Protein AF-A0A212CL68-F1 (afdb_monomer)

Structure (mmCIF, N/CA/C/O backbone):
data_AF-A0A212CL68-F1
#
_entry.id   AF-A0A212CL68-F1
#
loop_
_atom_site.group_PDB
_atom_site.id
_atom_site.type_symbol
_atom_site.label_atom_id
_atom_site.label_alt_id
_atom_site.label_comp_id
_atom_site.label_asym_id
_atom_site.label_entity_id
_atom_site.label_seq_id
_atom_site.pdbx_PDB_ins_code
_atom_site.Cartn_x
_atom_site.Cartn_y
_atom_site.Cartn_z
_atom_site.occupancy
_atom_site.B_iso_or_equiv
_atom_site.auth_seq_id
_atom_site.auth_comp_id
_atom_site.auth_asym_id
_atom_site.auth_atom_id
_atom_site.pdbx_PDB_model_num
ATOM 1 N N . ILE A 1 1 ? 16.546 8.070 -31.893 1.00 52.62 1 ILE A N 1
ATOM 2 C CA . ILE A 1 1 ? 16.148 6.643 -31.765 1.00 52.62 1 ILE A CA 1
ATOM 3 C C . ILE A 1 1 ? 16.870 5.959 -30.580 1.00 52.62 1 ILE A C 1
ATOM 5 O O . ILE A 1 1 ? 16.454 4.893 -30.165 1.00 52.62 1 ILE A O 1
ATOM 9 N N . GLU A 1 2 ? 17.863 6.592 -29.934 1.00 57.84 2 GLU A N 1
ATOM 10 C CA . GLU A 1 2 ? 18.644 5.977 -28.834 1.00 57.84 2 GLU A CA 1
ATOM 11 C C . GLU A 1 2 ? 18.047 6.069 -27.409 1.00 57.84 2 GLU A C 1
ATOM 13 O O . GLU A 1 2 ? 18.579 5.432 -26.507 1.00 57.84 2 GLU A O 1
ATOM 18 N N . GLN A 1 3 ? 16.963 6.821 -27.167 1.00 61.50 3 GLN A N 1
ATOM 19 C CA . GLN A 1 3 ? 16.446 7.059 -25.799 1.0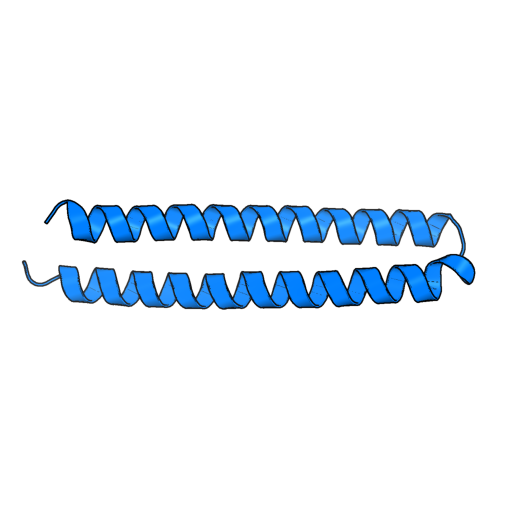0 61.50 3 GLN A CA 1
ATOM 20 C C . GLN A 1 3 ? 15.361 6.076 -25.326 1.00 61.50 3 GLN A C 1
ATOM 22 O O . GLN A 1 3 ? 15.208 5.869 -24.126 1.00 61.50 3 GLN A O 1
ATOM 27 N N . LEU A 1 4 ? 14.680 5.387 -26.249 1.00 68.44 4 LEU A N 1
ATOM 28 C CA . LEU A 1 4 ? 13.576 4.466 -25.938 1.00 68.44 4 LEU A CA 1
ATOM 29 C C . LEU A 1 4 ? 13.919 3.374 -24.896 1.00 68.44 4 LEU A C 1
ATOM 31 O O . LEU A 1 4 ? 13.100 3.115 -24.015 1.00 68.44 4 LEU A O 1
ATOM 35 N N . PRO A 1 5 ? 15.106 2.730 -24.949 1.00 75.19 5 PRO A N 1
ATOM 36 C CA . PRO A 1 5 ? 15.474 1.704 -23.972 1.00 75.19 5 PRO A CA 1
ATOM 37 C C . PRO A 1 5 ? 15.683 2.262 -22.559 1.00 75.19 5 PRO A C 1
ATOM 39 O O . PRO A 1 5 ? 15.473 1.545 -21.582 1.00 75.19 5 PRO A O 1
ATOM 42 N N . MET A 1 6 ? 16.111 3.524 -22.450 1.00 78.12 6 MET A N 1
ATOM 43 C CA . MET A 1 6 ? 16.327 4.196 -21.169 1.00 78.12 6 MET A CA 1
ATOM 44 C C . MET A 1 6 ? 14.985 4.573 -20.541 1.00 78.12 6 MET A C 1
ATOM 46 O O . MET A 1 6 ? 14.731 4.193 -19.401 1.00 78.12 6 MET A O 1
ATOM 50 N N . ASP A 1 7 ? 14.096 5.189 -21.324 1.00 77.81 7 ASP A N 1
ATOM 51 C CA . ASP A 1 7 ? 12.757 5.579 -20.872 1.00 77.81 7 ASP A CA 1
ATOM 52 C C . ASP A 1 7 ? 11.935 4.360 -20.431 1.00 77.81 7 ASP A C 1
ATOM 54 O O . ASP A 1 7 ? 11.294 4.384 -19.384 1.00 77.81 7 ASP A O 1
ATOM 58 N N . LEU A 1 8 ? 11.998 3.251 -21.177 1.00 80.75 8 LEU A N 1
ATOM 59 C CA . LEU A 1 8 ? 11.333 2.004 -20.787 1.00 80.75 8 LEU A CA 1
ATOM 60 C C . LEU A 1 8 ? 11.876 1.453 -19.469 1.00 80.75 8 LEU A C 1
ATOM 62 O O . LEU A 1 8 ? 11.098 1.071 -18.599 1.00 80.75 8 LEU A O 1
ATOM 66 N N . ARG A 1 9 ? 13.201 1.410 -19.301 1.00 84.50 9 ARG A N 1
ATOM 67 C CA . ARG A 1 9 ? 13.826 0.900 -18.074 1.00 84.50 9 ARG A CA 1
ATOM 68 C C . ARG A 1 9 ? 13.423 1.729 -16.855 1.00 84.50 9 ARG A C 1
ATOM 70 O O . ARG A 1 9 ? 13.121 1.157 -15.807 1.00 84.50 9 ARG A O 1
ATOM 77 N N . ASP A 1 10 ? 13.415 3.048 -16.991 1.00 86.62 10 ASP A N 1
ATOM 78 C CA . ASP A 1 10 ? 13.068 3.952 -15.898 1.00 86.62 10 ASP A CA 1
ATOM 79 C C . ASP A 1 10 ? 11.577 3.801 -15.533 1.00 86.62 10 ASP A C 1
ATOM 81 O O . ASP A 1 10 ? 11.247 3.646 -14.358 1.00 86.62 10 ASP A O 1
ATOM 85 N N . ARG A 1 11 ? 10.686 3.662 -16.527 1.00 84.38 11 ARG A N 1
ATOM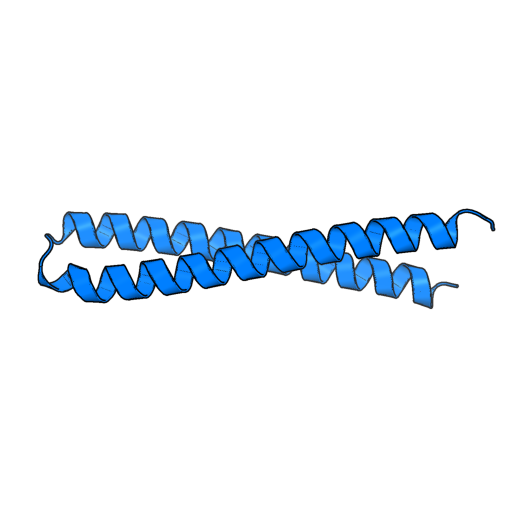 86 C CA . ARG A 1 11 ? 9.255 3.371 -16.302 1.00 84.38 11 ARG A CA 1
ATOM 87 C C . ARG A 1 11 ? 9.000 1.997 -15.683 1.00 84.38 11 ARG A C 1
ATOM 89 O O . ARG A 1 11 ? 8.137 1.869 -14.822 1.00 84.38 11 ARG A O 1
ATOM 96 N N . PHE A 1 12 ? 9.752 0.963 -16.063 1.00 85.44 12 PHE A N 1
ATOM 97 C CA . PHE A 1 12 ? 9.661 -0.348 -15.405 1.00 85.44 12 PHE A CA 1
ATOM 98 C C . PHE A 1 12 ? 10.157 -0.311 -13.957 1.00 85.44 12 PHE A C 1
ATOM 100 O O . PHE A 1 12 ? 9.658 -1.061 -13.118 1.00 85.44 12 PHE A O 1
ATOM 107 N N . THR A 1 13 ? 11.132 0.550 -13.659 1.00 90.25 13 THR A N 1
ATOM 108 C CA . THR A 1 13 ? 11.636 0.741 -12.295 1.00 90.25 13 THR A CA 1
ATOM 109 C C . THR A 1 13 ? 10.571 1.418 -11.437 1.00 90.25 13 THR A C 1
ATOM 111 O O . THR A 1 13 ? 10.211 0.885 -10.392 1.00 90.25 13 THR A O 1
ATOM 114 N N . GLU A 1 14 ? 9.981 2.501 -11.940 1.00 89.69 14 GLU A N 1
ATOM 115 C CA . GLU A 1 14 ? 8.868 3.216 -11.307 1.00 89.69 14 GLU A CA 1
ATOM 116 C C . GLU A 1 14 ? 7.645 2.305 -11.088 1.00 89.69 14 GLU A C 1
ATOM 118 O O . GLU A 1 14 ? 7.073 2.270 -10.000 1.00 89.69 14 GLU A O 1
ATOM 123 N N . MET A 1 15 ? 7.295 1.475 -12.080 1.00 88.75 15 MET A N 1
ATOM 124 C CA . MET A 1 15 ? 6.221 0.483 -11.952 1.00 88.75 15 MET A CA 1
ATOM 125 C C . MET A 1 15 ? 6.503 -0.514 -10.832 1.00 88.75 15 MET A C 1
ATOM 127 O O . MET A 1 15 ? 5.614 -0.828 -10.050 1.00 88.75 15 MET A O 1
ATOM 131 N N . ARG A 1 16 ? 7.738 -1.009 -10.727 1.00 91.38 16 ARG A N 1
ATOM 132 C CA . ARG A 1 16 ? 8.112 -1.953 -9.671 1.00 91.38 16 ARG A CA 1
ATOM 133 C C . ARG A 1 16 ? 8.048 -1.318 -8.282 1.00 91.38 16 ARG A C 1
ATOM 135 O O . ARG A 1 16 ? 7.665 -1.992 -7.327 1.00 91.38 16 ARG A O 1
ATOM 142 N N . GLU A 1 17 ? 8.458 -0.063 -8.158 1.00 92.38 17 GLU A N 1
ATOM 143 C CA . GLU A 1 17 ? 8.391 0.673 -6.894 1.00 92.38 17 GLU A CA 1
ATOM 144 C C . GLU A 1 17 ? 6.939 0.898 -6.461 1.00 92.38 17 GLU A C 1
ATOM 146 O O . GLU A 1 17 ? 6.595 0.586 -5.319 1.00 92.38 17 GLU A O 1
ATOM 151 N N . MET A 1 18 ? 6.069 1.324 -7.383 1.00 90.56 18 MET A N 1
ATOM 152 C CA . MET A 1 18 ? 4.634 1.446 -7.114 1.00 90.56 18 MET A CA 1
ATOM 153 C C . MET A 1 18 ? 3.983 0.100 -6.792 1.00 90.56 18 MET A C 1
ATOM 155 O O . MET A 1 18 ? 3.194 0.012 -5.855 1.00 90.56 18 MET A O 1
ATOM 159 N N . ASP A 1 19 ? 4.349 -0.971 -7.499 1.00 91.56 19 ASP A N 1
ATOM 160 C CA . ASP A 1 19 ? 3.875 -2.326 -7.204 1.00 91.56 19 ASP A CA 1
ATOM 161 C C . ASP A 1 19 ? 4.176 -2.727 -5.762 1.00 91.56 19 ASP A C 1
ATOM 163 O O . ASP A 1 19 ? 3.294 -3.223 -5.057 1.00 91.56 19 ASP A O 1
ATOM 167 N N . LEU A 1 20 ? 5.410 -2.485 -5.318 1.00 94.19 20 LEU A N 1
ATOM 168 C CA . LEU A 1 20 ? 5.836 -2.782 -3.958 1.00 94.19 20 LEU A CA 1
ATOM 169 C C . LEU A 1 20 ? 5.107 -1.901 -2.935 1.00 94.19 20 LEU A C 1
ATOM 171 O O . LEU A 1 20 ? 4.721 -2.387 -1.873 1.00 94.19 20 LEU A O 1
ATOM 175 N N . GLN A 1 21 ? 4.898 -0.618 -3.239 1.00 91.56 21 GLN A N 1
ATOM 176 C CA . GLN A 1 21 ? 4.157 0.294 -2.369 1.00 91.56 21 GLN A CA 1
ATOM 177 C C . GLN A 1 21 ? 2.700 -0.151 -2.191 1.00 91.56 21 GLN A C 1
ATOM 179 O O . GLN A 1 21 ? 2.239 -0.251 -1.054 1.00 91.56 21 GLN A O 1
ATOM 184 N N . VAL A 1 22 ? 2.005 -0.476 -3.285 1.00 91.75 22 VAL A N 1
ATOM 185 C CA . VAL A 1 22 ? 0.617 -0.962 -3.255 1.00 91.75 22 VAL A CA 1
ATOM 186 C C . VAL A 1 22 ? 0.525 -2.273 -2.475 1.00 91.75 22 VAL A C 1
ATOM 188 O O . VAL A 1 22 ? -0.349 -2.409 -1.622 1.00 91.75 22 VAL A O 1
ATOM 191 N N . GLN A 1 23 ? 1.442 -3.220 -2.7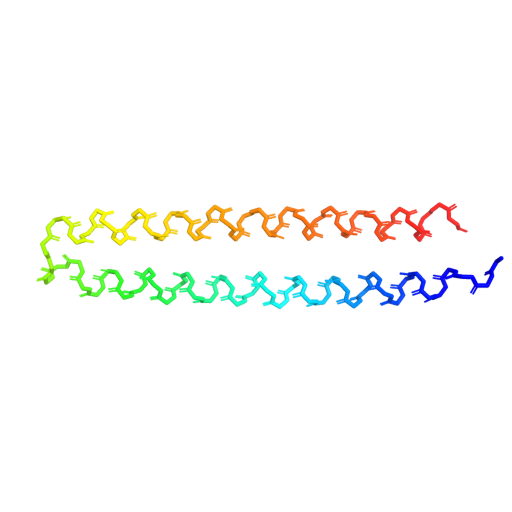06 1.00 93.50 23 GLN A N 1
ATOM 192 C CA . GLN A 1 23 ? 1.483 -4.478 -1.948 1.00 93.50 23 GLN A CA 1
ATOM 193 C C . GLN A 1 23 ? 1.654 -4.230 -0.446 1.00 93.50 23 GLN A C 1
ATOM 195 O O . GLN A 1 23 ? 0.847 -4.704 0.348 1.00 93.50 23 GLN A O 1
ATOM 200 N N . ASN A 1 24 ? 2.636 -3.413 -0.057 1.00 93.50 24 ASN A N 1
ATOM 201 C CA . ASN A 1 24 ? 2.869 -3.085 1.348 1.00 93.50 24 ASN A CA 1
ATOM 202 C C . ASN A 1 24 ? 1.663 -2.385 1.994 1.00 93.50 24 ASN A C 1
ATOM 204 O O . ASN A 1 24 ? 1.345 -2.656 3.151 1.00 93.50 24 ASN A O 1
ATOM 208 N N . ALA A 1 25 ? 0.994 -1.483 1.270 1.00 92.44 25 ALA A N 1
ATOM 209 C CA . ALA A 1 25 ? -0.198 -0.800 1.763 1.00 92.44 25 ALA A CA 1
ATOM 210 C C . ALA A 1 25 ? -1.352 -1.786 2.001 1.00 92.44 25 ALA A C 1
ATOM 212 O O . ALA A 1 25 ? -2.021 -1.709 3.032 1.00 92.44 25 ALA A O 1
ATOM 213 N N . MET A 1 26 ? -1.553 -2.738 1.086 1.00 92.88 26 MET A N 1
ATOM 214 C CA . MET A 1 26 ? -2.575 -3.778 1.220 1.00 92.88 26 MET A CA 1
ATOM 215 C C . MET A 1 26 ? -2.291 -4.719 2.396 1.00 92.88 26 MET A C 1
ATOM 217 O O . MET A 1 26 ? -3.196 -4.966 3.193 1.00 92.88 26 MET A O 1
ATOM 221 N N . ASP A 1 27 ? -1.044 -5.167 2.560 1.00 95.19 27 ASP A N 1
ATOM 222 C CA . ASP A 1 27 ? -0.636 -6.035 3.673 1.00 95.19 27 ASP A CA 1
ATOM 223 C C . ASP A 1 27 ? -0.830 -5.338 5.030 1.00 95.19 27 ASP A C 1
ATOM 225 O O . ASP A 1 27 ? -1.381 -5.908 5.977 1.00 95.19 27 ASP A O 1
ATOM 229 N N . GLN A 1 28 ? -0.433 -4.064 5.126 1.00 93.88 28 GLN A N 1
ATOM 230 C CA . GLN A 1 28 ? -0.657 -3.257 6.328 1.00 93.88 28 GLN A CA 1
ATOM 231 C C . GLN A 1 28 ? -2.149 -3.082 6.616 1.00 93.88 28 GLN A C 1
ATOM 233 O O . GLN A 1 28 ? -2.571 -3.165 7.772 1.00 93.88 28 GLN A O 1
ATOM 238 N N . LEU A 1 29 ? -2.964 -2.858 5.585 1.00 95.31 29 LEU A N 1
ATOM 239 C CA . LEU A 1 29 ? -4.402 -2.701 5.745 1.00 95.31 29 LEU A CA 1
ATOM 240 C C . LEU A 1 29 ? -5.058 -3.992 6.244 1.00 95.31 29 LEU A C 1
ATOM 242 O O . LEU A 1 29 ? -5.885 -3.939 7.156 1.00 95.31 29 LEU A O 1
ATOM 246 N N . GLU A 1 30 ? -4.657 -5.148 5.712 1.00 94.69 30 GLU A N 1
ATOM 247 C CA . GLU A 1 30 ? -5.128 -6.455 6.175 1.00 94.69 30 GLU A CA 1
ATOM 248 C C . GLU A 1 30 ? -4.777 -6.683 7.651 1.00 94.69 30 GLU A C 1
ATOM 250 O O . GLU A 1 30 ? -5.648 -7.045 8.453 1.00 94.69 30 GLU A O 1
ATOM 255 N N . GLN A 1 31 ? -3.537 -6.376 8.045 1.00 95.25 31 GLN A N 1
ATOM 256 C CA . GLN A 1 31 ? -3.118 -6.449 9.441 1.00 95.25 31 GLN A CA 1
ATOM 257 C C . GLN A 1 31 ? -3.972 -5.537 10.337 1.00 95.25 31 GLN A C 1
ATOM 259 O O . GLN A 1 31 ? -4.494 -5.991 11.360 1.00 95.25 31 GLN A O 1
ATOM 264 N N . ARG A 1 32 ? -4.178 -4.270 9.950 1.00 93.56 32 ARG A N 1
ATOM 265 C CA . ARG A 1 32 ? -4.977 -3.308 10.733 1.00 93.56 32 ARG A CA 1
ATOM 266 C C . ARG A 1 32 ? -6.434 -3.736 10.864 1.00 93.56 32 ARG A C 1
ATOM 268 O O . ARG A 1 32 ? -7.020 -3.586 11.935 1.00 93.56 32 ARG A O 1
ATOM 275 N N . VAL A 1 33 ? -7.024 -4.293 9.807 1.00 95.12 33 VAL A N 1
ATOM 276 C CA . VAL A 1 33 ? -8.390 -4.835 9.837 1.00 95.12 33 VAL A CA 1
ATOM 277 C C . VAL A 1 33 ? -8.480 -6.024 10.795 1.00 95.12 33 VAL A C 1
ATOM 279 O O . VAL A 1 33 ? -9.406 -6.091 11.608 1.00 95.12 33 VAL A O 1
ATOM 282 N N . SER A 1 34 ? -7.507 -6.934 10.752 1.00 94.94 34 SER A N 1
ATOM 283 C CA . SER A 1 34 ? -7.437 -8.073 11.672 1.00 94.94 34 SER A CA 1
ATOM 284 C C . SER A 1 34 ? -7.345 -7.612 13.133 1.00 94.94 34 SER A C 1
ATOM 286 O O . SER A 1 34 ? -8.170 -7.993 13.973 1.00 94.94 34 SER A O 1
ATOM 288 N N . GLU A 1 35 ? -6.419 -6.695 13.430 1.00 93.19 35 GLU A N 1
ATOM 289 C CA . GLU A 1 35 ? -6.247 -6.107 14.761 1.00 93.19 35 GLU A CA 1
ATOM 290 C C . GLU A 1 35 ? -7.500 -5.362 15.232 1.00 93.19 35 GLU A C 1
ATOM 292 O O . GLU A 1 35 ? -7.899 -5.487 16.396 1.00 93.19 35 GLU A O 1
ATOM 297 N N . PHE A 1 36 ? -8.163 -4.627 14.335 1.00 94.50 36 PHE A N 1
ATOM 298 C CA . PHE A 1 36 ? -9.423 -3.955 14.622 1.00 94.50 36 PHE A CA 1
ATOM 299 C C . PHE A 1 36 ? -10.473 -4.948 15.114 1.00 94.50 36 PHE A C 1
ATOM 301 O O . PHE A 1 36 ? -11.034 -4.738 16.187 1.00 94.50 36 PHE A O 1
ATOM 308 N N . PHE A 1 37 ? -10.716 -6.054 14.406 1.00 93.00 37 PHE A N 1
ATOM 309 C CA . PHE A 1 37 ? -11.732 -7.027 14.820 1.00 93.00 37 PHE A CA 1
ATOM 310 C C . PHE A 1 37 ? -11.365 -7.777 16.107 1.00 93.00 37 PHE A C 1
ATOM 312 O O . PHE A 1 37 ? -12.249 -8.036 16.933 1.00 93.00 37 PHE A O 1
ATOM 319 N N . MET A 1 38 ? -10.080 -8.074 16.329 1.00 93.25 38 MET A N 1
ATOM 320 C CA . MET A 1 38 ? -9.601 -8.686 17.577 1.00 93.25 38 MET A CA 1
ATOM 321 C C . MET A 1 38 ? -9.830 -7.782 18.796 1.00 93.25 38 MET A C 1
ATOM 323 O O . MET A 1 38 ? -10.169 -8.260 19.885 1.00 93.25 38 MET A O 1
ATOM 327 N N . ASN A 1 39 ? -9.672 -6.472 18.609 1.00 92.56 39 ASN A N 1
ATOM 328 C CA . ASN 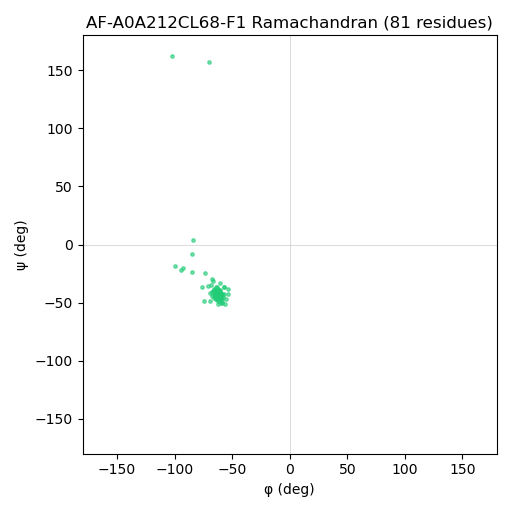A 1 39 ? -9.699 -5.485 19.682 1.00 92.56 39 ASN A CA 1
ATOM 329 C C . ASN A 1 39 ? -11.047 -4.751 19.809 1.00 92.56 39 ASN A C 1
ATOM 331 O O . ASN A 1 39 ? -11.365 -4.232 20.879 1.00 92.56 39 ASN A O 1
ATOM 335 N N . ALA A 1 40 ? -11.896 -4.770 18.779 1.00 89.31 40 ALA A N 1
ATOM 336 C CA . ALA A 1 40 ? -13.184 -4.074 18.727 1.00 89.31 40 ALA A CA 1
ATOM 337 C C . ALA A 1 40 ? -14.132 -4.462 19.869 1.00 89.31 40 ALA A C 1
ATOM 339 O O . ALA A 1 40 ? -14.847 -3.610 20.391 1.00 89.31 40 ALA A O 1
ATOM 340 N N . LYS A 1 41 ? -14.128 -5.737 20.281 1.00 88.25 41 LYS A N 1
ATOM 341 C CA . LYS A 1 41 ? -14.966 -6.233 21.389 1.00 88.25 41 LYS A CA 1
ATOM 342 C C . LYS A 1 41 ? -14.468 -5.787 22.767 1.00 88.25 41 LYS A C 1
ATOM 344 O O . LYS A 1 41 ? -15.252 -5.762 23.708 1.00 88.25 41 LYS A O 1
ATOM 349 N N . LYS A 1 42 ? -13.173 -5.485 22.889 1.00 92.12 42 LYS A N 1
ATOM 350 C CA . LYS A 1 42 ? -12.512 -5.106 24.150 1.00 92.12 42 LYS A CA 1
ATOM 351 C C . LYS A 1 42 ? -12.447 -3.590 24.340 1.00 92.12 42 LYS A C 1
ATOM 353 O O . LYS A 1 42 ? -12.302 -3.128 25.465 1.00 92.12 42 LYS A O 1
ATOM 358 N N . ASN A 1 43 ? -12.553 -2.835 23.249 1.00 92.75 43 ASN A N 1
ATOM 359 C CA . ASN A 1 43 ? -12.411 -1.387 23.235 1.00 92.75 43 ASN A CA 1
ATOM 360 C C . ASN A 1 43 ? -13.745 -0.640 23.163 1.00 92.75 43 ASN A C 1
ATOM 362 O O . ASN A 1 43 ? -14.795 -1.170 22.783 1.00 92.75 43 ASN A O 1
ATOM 366 N N . LYS A 1 44 ? -13.677 0.641 23.525 1.00 92.88 44 LYS A N 1
ATOM 367 C CA . LYS A 1 44 ? -14.827 1.544 23.539 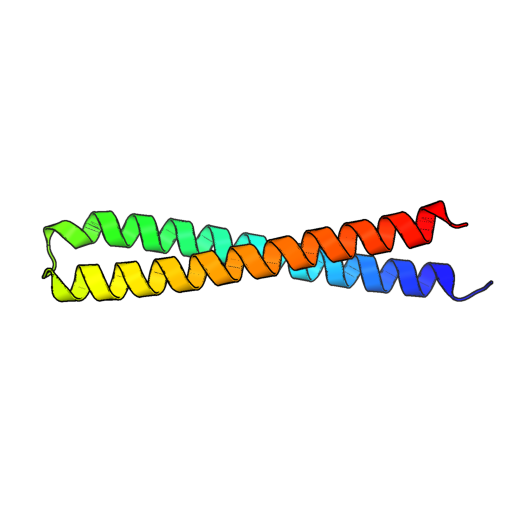1.00 92.88 44 LYS A CA 1
ATOM 368 C C . LYS A 1 44 ? -15.304 1.895 22.1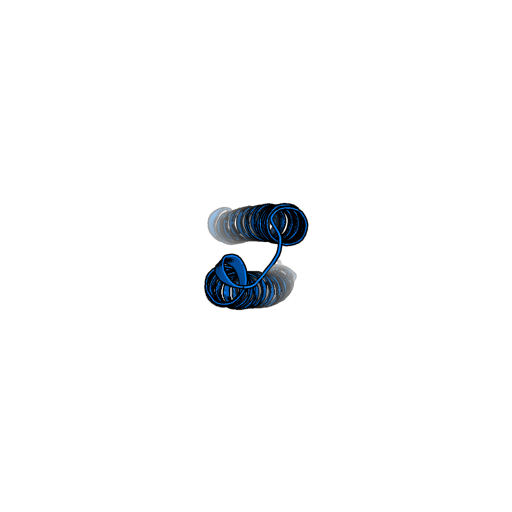17 1.00 92.88 44 LYS A C 1
ATOM 370 O O . LYS A 1 44 ? -14.524 1.768 21.168 1.00 92.88 44 LYS A O 1
ATOM 375 N N . PRO A 1 45 ? -16.575 2.303 21.944 1.00 91.06 45 PRO A N 1
ATOM 376 C CA . PRO A 1 45 ? -17.113 2.720 20.648 1.00 91.06 45 PRO A CA 1
ATOM 377 C C . PRO A 1 45 ? -16.289 3.813 19.956 1.00 91.06 45 PRO A C 1
ATOM 379 O O . PRO A 1 45 ? -16.062 3.713 18.757 1.00 91.06 45 PRO A O 1
ATOM 382 N N . GLU A 1 46 ? -15.761 4.785 20.701 1.00 93.81 46 GLU A N 1
ATOM 383 C CA . GLU A 1 46 ? -14.993 5.907 20.146 1.00 93.81 46 GLU A CA 1
ATOM 384 C C . GLU A 1 46 ? -13.686 5.429 19.502 1.00 93.81 46 GLU A C 1
ATOM 386 O O . GLU A 1 46 ? -13.346 5.828 18.393 1.00 93.81 46 GLU A O 1
ATOM 391 N N . TRP A 1 47 ? -12.992 4.488 20.154 1.00 93.19 47 TRP A N 1
ATOM 392 C CA . TRP A 1 47 ? -11.803 3.851 19.580 1.00 93.19 47 TRP A CA 1
ATOM 393 C C . TRP A 1 47 ? -12.150 3.094 18.295 1.00 93.19 47 TRP A C 1
ATOM 395 O O . TRP A 1 47 ? -11.390 3.120 17.332 1.00 93.19 47 TRP A O 1
ATOM 405 N N . ARG A 1 48 ? -13.315 2.431 18.251 1.00 92.00 48 ARG A N 1
ATOM 406 C CA . ARG A 1 48 ? -13.761 1.728 17.041 1.00 92.00 48 ARG A CA 1
ATOM 407 C C . ARG A 1 48 ? -14.017 2.696 15.890 1.00 92.00 48 ARG A C 1
ATOM 409 O O . ARG A 1 48 ? -13.628 2.396 14.766 1.00 92.00 48 ARG A O 1
ATOM 416 N N . GLU A 1 49 ? -14.654 3.830 16.158 1.00 93.81 49 GLU A N 1
ATOM 417 C CA . GLU A 1 49 ? -14.892 4.866 15.150 1.00 93.81 49 GLU A CA 1
ATOM 418 C C . GLU A 1 49 ? -13.579 5.456 14.629 1.00 93.81 49 GLU A C 1
ATOM 420 O O . GLU A 1 49 ? -13.399 5.555 13.415 1.00 93.81 49 GLU A O 1
ATOM 425 N N . GLU A 1 50 ? -12.632 5.757 15.519 1.00 94.62 50 GLU A N 1
ATOM 426 C CA . GLU A 1 50 ? -11.312 6.280 15.156 1.00 94.62 50 GLU A CA 1
ATOM 427 C C . GLU A 1 50 ? -10.514 5.287 14.298 1.00 94.62 50 GLU A C 1
ATOM 429 O O . GLU A 1 50 ? -10.015 5.644 13.227 1.00 94.62 50 GLU A O 1
ATOM 434 N N . GLN A 1 51 ? -10.432 4.020 14.717 1.00 94.00 51 GLN A N 1
ATOM 435 C CA . GLN A 1 51 ? -9.729 2.996 13.942 1.00 94.00 51 GLN A CA 1
ATOM 436 C C . GLN A 1 51 ? -10.405 2.739 12.596 1.00 94.00 51 GLN A C 1
ATOM 438 O O . GLN A 1 51 ? -9.721 2.642 11.580 1.00 94.00 51 GLN A O 1
ATOM 443 N N . MET A 1 52 ? -11.739 2.689 12.555 1.00 92.56 52 MET A N 1
ATOM 444 C CA . MET A 1 52 ? -12.482 2.526 11.305 1.00 92.56 52 MET A CA 1
ATOM 445 C C . MET A 1 52 ? -12.238 3.704 10.351 1.00 92.56 52 MET A C 1
ATOM 447 O O . MET A 1 52 ? -12.074 3.496 9.150 1.00 92.56 52 MET A O 1
ATOM 451 N N . ALA A 1 53 ? -12.189 4.939 10.860 1.00 95.19 53 ALA A N 1
ATOM 452 C CA . ALA A 1 53 ? -11.863 6.114 10.055 1.00 95.19 53 ALA A CA 1
ATOM 453 C C . ALA A 1 53 ? -10.427 6.050 9.512 1.00 95.19 53 ALA A C 1
ATOM 455 O O . ALA A 1 53 ? -10.200 6.341 8.337 1.00 95.19 53 ALA A O 1
ATOM 456 N N . SER A 1 54 ? -9.472 5.614 10.338 1.00 94.44 54 SER A N 1
ATOM 457 C CA . SER A 1 54 ? -8.076 5.441 9.931 1.00 94.44 54 SER A CA 1
ATOM 458 C C . SER A 1 54 ? -7.920 4.360 8.855 1.00 94.44 54 SER A C 1
ATOM 460 O O . SER A 1 54 ? -7.308 4.625 7.826 1.00 94.44 54 SER A O 1
ATOM 462 N N . ILE A 1 55 ? -8.548 3.192 9.029 1.00 94.50 55 ILE A N 1
ATOM 463 C CA . ILE A 1 55 ? -8.535 2.100 8.042 1.00 94.50 55 ILE A CA 1
ATOM 464 C C . ILE A 1 55 ? -9.153 2.553 6.716 1.00 94.50 55 ILE A C 1
ATOM 466 O O . ILE A 1 55 ? -8.606 2.275 5.654 1.00 94.50 55 ILE A O 1
ATOM 470 N N . LYS A 1 56 ? -10.274 3.286 6.753 1.00 94.06 56 LYS A N 1
ATOM 471 C CA . LYS A 1 56 ? -10.888 3.833 5.534 1.00 94.06 56 LYS A CA 1
ATOM 472 C C . LYS A 1 56 ? -9.953 4.787 4.800 1.00 94.06 56 LYS A C 1
ATOM 474 O O . LYS A 1 56 ? -9.872 4.720 3.580 1.00 94.06 56 LYS A O 1
ATOM 479 N N . LYS A 1 57 ? -9.259 5.669 5.524 1.00 94.88 57 LYS A N 1
ATOM 480 C CA . LYS A 1 57 ? -8.294 6.596 4.921 1.00 94.88 57 LYS A CA 1
ATOM 481 C C . LYS A 1 57 ? -7.173 5.840 4.206 1.00 94.88 57 LYS A C 1
ATOM 483 O O . LYS A 1 57 ? -6.868 6.168 3.065 1.00 94.88 57 LYS A O 1
ATOM 488 N N . ASP A 1 58 ? -6.610 4.826 4.854 1.00 92.44 58 ASP A N 1
ATOM 489 C CA . ASP A 1 58 ? -5.554 4.006 4.257 1.00 92.44 58 ASP A CA 1
ATOM 490 C C . ASP A 1 58 ? -6.068 3.23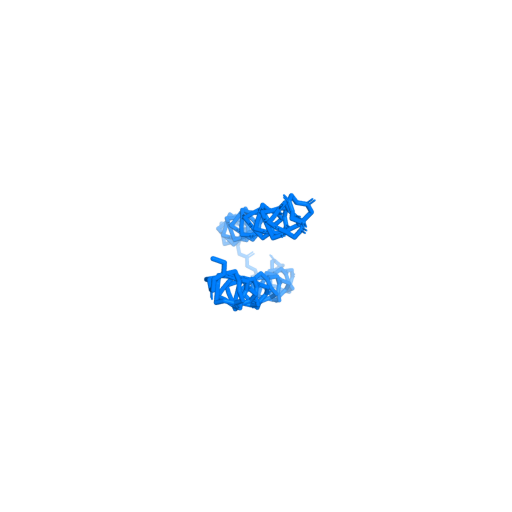3 3.037 1.00 92.44 58 ASP A C 1
ATOM 492 O O . ASP A 1 58 ? -5.369 3.141 2.034 1.00 92.44 58 ASP A O 1
ATOM 496 N N . TYR A 1 59 ? -7.318 2.759 3.077 1.00 94.00 59 TYR A N 1
ATOM 497 C CA . TYR A 1 59 ? -7.955 2.099 1.938 1.00 94.00 59 TYR A CA 1
ATOM 498 C C . TYR A 1 59 ? -8.083 3.027 0.728 1.00 94.00 59 TYR A C 1
ATOM 500 O O . TYR A 1 59 ? -7.753 2.634 -0.386 1.00 94.00 59 TYR A O 1
ATOM 508 N N . TYR A 1 60 ? -8.537 4.267 0.939 1.00 94.19 60 TYR A N 1
ATOM 509 C CA . TYR A 1 60 ? -8.627 5.248 -0.144 1.00 94.19 60 TYR A CA 1
ATOM 510 C C . TYR A 1 60 ? -7.261 5.569 -0.741 1.00 94.19 60 TYR A C 1
ATOM 512 O O . TYR A 1 60 ? -7.154 5.673 -1.957 1.00 94.19 60 TYR A O 1
ATOM 520 N N . LYS A 1 61 ? -6.223 5.662 0.094 1.00 92.31 61 LYS A N 1
ATOM 521 C CA . LYS A 1 61 ? -4.858 5.851 -0.392 1.00 92.31 61 LYS A CA 1
ATOM 522 C C . LYS A 1 61 ? -4.377 4.653 -1.218 1.00 92.31 61 LYS A C 1
ATOM 524 O O . LYS A 1 61 ? -3.864 4.840 -2.308 1.00 92.31 61 LYS A O 1
ATOM 529 N N . ALA A 1 62 ? -4.585 3.427 -0.736 1.00 91.38 62 ALA A N 1
ATOM 530 C CA . ALA A 1 62 ? -4.214 2.226 -1.486 1.00 91.38 62 ALA A CA 1
ATOM 531 C C . ALA A 1 62 ? -4.956 2.127 -2.834 1.00 91.38 62 ALA A C 1
ATOM 533 O O . ALA A 1 62 ? -4.401 1.627 -3.808 1.00 91.38 62 ALA A O 1
ATOM 534 N N . LEU A 1 63 ? -6.199 2.618 -2.898 1.00 93.44 63 LEU A N 1
ATOM 535 C CA . LEU A 1 63 ? -6.977 2.700 -4.134 1.00 93.44 63 LEU A CA 1
ATOM 536 C C . LEU A 1 63 ? -6.408 3.742 -5.113 1.00 93.44 63 LEU A C 1
ATOM 538 O O . LEU A 1 63 ? -6.346 3.464 -6.305 1.00 93.44 63 LEU A O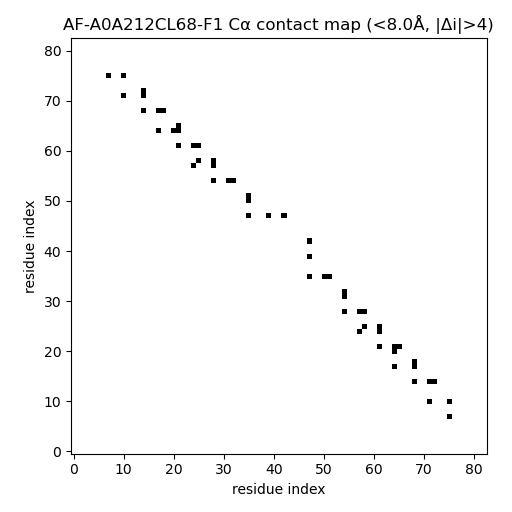 1
ATOM 542 N N . GLU A 1 64 ? -5.991 4.907 -4.617 1.00 93.12 64 GLU A N 1
ATOM 543 C CA . GLU A 1 64 ? -5.322 5.946 -5.413 1.00 93.12 64 GLU A CA 1
ATOM 544 C C . GLU A 1 64 ? -3.988 5.435 -5.977 1.00 93.12 64 GLU A C 1
ATOM 546 O O . GLU A 1 64 ? -3.806 5.436 -7.192 1.00 93.12 64 GLU A O 1
ATOM 551 N N . ASP A 1 65 ? -3.128 4.864 -5.124 1.00 89.88 65 ASP A N 1
ATOM 552 C CA . ASP A 1 65 ? -1.849 4.260 -5.527 1.00 89.88 65 ASP A CA 1
ATOM 553 C C . ASP A 1 65 ? -2.063 3.143 -6.582 1.00 89.88 65 ASP A C 1
ATOM 555 O O . ASP A 1 65 ? -1.276 2.970 -7.518 1.00 89.88 65 ASP A O 1
ATOM 559 N N . ALA A 1 66 ? -3.152 2.371 -6.465 1.00 91.12 66 ALA A N 1
ATOM 560 C CA . ALA A 1 66 ? -3.504 1.341 -7.441 1.00 91.12 66 ALA A CA 1
ATOM 561 C C . ALA A 1 66 ? -3.988 1.917 -8.786 1.00 91.12 66 ALA A C 1
ATOM 563 O O . ALA A 1 66 ? -3.689 1.328 -9.828 1.00 91.12 66 ALA A O 1
ATOM 564 N N . ASP A 1 67 ? -4.714 3.040 -8.792 1.00 93.62 67 ASP A N 1
ATOM 565 C CA . ASP A 1 67 ? -5.117 3.718 -10.032 1.00 93.62 67 ASP A CA 1
ATOM 566 C C . ASP A 1 67 ? -3.902 4.311 -10.755 1.00 93.62 67 ASP A C 1
ATOM 568 O O . ASP A 1 67 ? -3.734 4.092 -11.956 1.00 93.62 67 ASP A O 1
ATOM 572 N N . GLU A 1 68 ? -2.991 4.959 -10.023 1.00 92.00 68 GLU A N 1
ATOM 573 C CA . GLU A 1 68 ? -1.729 5.476 -10.571 1.00 92.00 68 GLU A CA 1
ATOM 574 C C . GLU A 1 68 ? -0.904 4.367 -11.235 1.00 92.00 68 GLU A C 1
ATOM 576 O O . GLU A 1 68 ? -0.423 4.520 -12.364 1.00 92.00 68 GLU A O 1
ATOM 581 N N . LYS A 1 69 ? -0.823 3.193 -10.596 1.00 90.12 69 LYS A N 1
ATOM 582 C CA . LYS A 1 69 ? -0.193 2.005 -11.182 1.00 90.12 69 LYS A CA 1
ATOM 583 C C . LYS A 1 69 ? -0.845 1.595 -12.509 1.00 90.12 69 LYS A C 1
ATOM 585 O O . LYS A 1 69 ? -0.136 1.278 -13.469 1.00 90.12 69 LYS A O 1
ATOM 590 N N . VAL A 1 70 ? -2.179 1.576 -12.588 1.00 92.81 70 VAL A N 1
ATOM 591 C CA . VAL A 1 70 ? -2.902 1.249 -13.832 1.00 92.81 70 VAL A CA 1
ATOM 592 C C . VAL A 1 70 ? -2.609 2.289 -14.913 1.00 92.81 70 VAL A C 1
ATOM 594 O O . VAL A 1 70 ? -2.369 1.927 -16.068 1.00 92.81 70 VAL A O 1
ATOM 597 N N . GLN A 1 71 ? -2.574 3.571 -14.553 1.00 91.12 71 GLN A N 1
ATOM 598 C CA . GLN A 1 71 ? -2.223 4.639 -15.484 1.00 91.12 71 GLN A CA 1
ATOM 599 C C . GLN A 1 71 ? -0.797 4.477 -16.021 1.00 91.12 71 GLN A C 1
ATOM 601 O O . GLN A 1 71 ? -0.601 4.565 -17.235 1.00 91.12 71 GLN A O 1
ATOM 606 N N . LEU A 1 72 ? 0.184 4.163 -15.168 1.00 88.56 72 LEU A N 1
ATOM 607 C CA . LEU A 1 72 ? 1.553 3.898 -15.613 1.00 88.56 72 LEU A CA 1
ATOM 608 C C . LEU A 1 72 ? 1.621 2.678 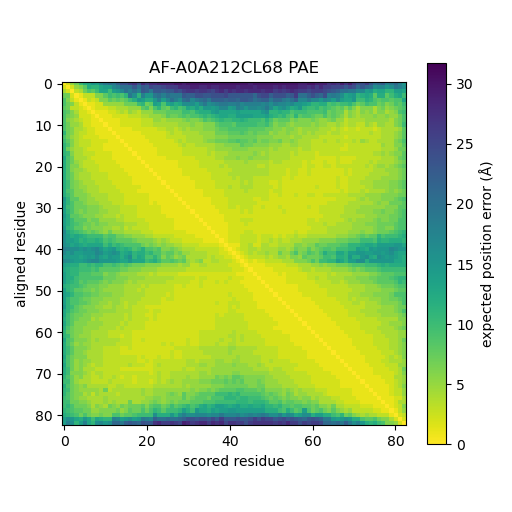-16.541 1.00 88.56 72 LEU A C 1
ATOM 610 O O . LEU A 1 72 ? 2.295 2.726 -17.569 1.00 88.56 72 LEU A O 1
ATOM 614 N N . ALA A 1 73 ? 0.893 1.602 -16.233 1.00 88.69 73 ALA A N 1
ATOM 615 C CA . ALA A 1 73 ? 0.829 0.429 -17.103 1.00 88.69 73 ALA A CA 1
ATOM 616 C C . ALA A 1 73 ? 0.299 0.767 -18.502 1.00 88.69 73 ALA A C 1
ATOM 618 O O . ALA A 1 73 ? 0.879 0.338 -19.502 1.00 88.69 73 ALA A O 1
ATOM 619 N N . ASN A 1 74 ? -0.745 1.594 -18.576 1.00 88.50 74 ASN A N 1
ATOM 620 C CA . ASN A 1 74 ? -1.276 2.083 -19.846 1.00 88.50 74 ASN A CA 1
ATOM 621 C C . ASN A 1 74 ? -0.257 2.959 -20.593 1.00 88.50 74 ASN A C 1
ATOM 623 O O . ASN A 1 74 ? -0.108 2.815 -21.803 1.00 88.50 74 ASN A O 1
ATOM 627 N N . GLN A 1 75 ? 0.492 3.818 -19.894 1.00 86.50 75 GLN A N 1
ATOM 628 C CA . GLN A 1 75 ? 1.543 4.637 -20.511 1.00 86.50 75 GLN A CA 1
ATOM 629 C C . GLN A 1 75 ? 2.683 3.789 -21.092 1.00 86.50 75 GLN A C 1
ATOM 631 O O . GLN A 1 75 ? 3.144 4.065 -22.200 1.00 86.50 75 GLN A O 1
ATOM 636 N N . ILE A 1 76 ? 3.120 2.740 -20.384 1.00 85.94 76 ILE A N 1
ATOM 637 C CA . ILE A 1 76 ? 4.133 1.804 -20.895 1.00 85.94 76 ILE A CA 1
ATOM 638 C C . ILE A 1 76 ? 3.600 1.064 -22.128 1.00 85.94 76 ILE A C 1
ATOM 640 O O . ILE A 1 76 ? 4.307 0.964 -23.130 1.00 85.94 76 ILE A O 1
ATOM 644 N N . TYR A 1 77 ? 2.353 0.583 -22.088 1.00 85.06 77 TYR A N 1
ATOM 645 C CA . TYR A 1 77 ? 1.719 -0.071 -23.235 1.00 85.06 77 TYR A CA 1
ATOM 646 C C . TYR A 1 77 ? 1.657 0.848 -24.463 1.00 85.06 77 TYR A C 1
ATOM 648 O O . TYR A 1 77 ? 2.019 0.441 -25.568 1.00 85.06 77 TYR A O 1
ATOM 656 N N . ASP A 1 78 ? 1.251 2.102 -24.278 1.00 85.94 78 ASP A N 1
ATOM 657 C CA . ASP A 1 78 ? 1.202 3.114 -25.334 1.00 85.94 78 ASP A CA 1
ATOM 658 C C . ASP A 1 78 ? 2.585 3.403 -25.934 1.00 85.94 78 ASP A C 1
ATOM 660 O O . ASP A 1 78 ? 2.716 3.539 -27.150 1.00 85.94 78 ASP A O 1
ATOM 664 N N . LEU A 1 79 ? 3.625 3.481 -25.098 1.00 82.88 79 LEU A N 1
ATOM 665 C CA . LEU A 1 79 ? 5.003 3.710 -25.538 1.00 82.88 79 LEU A CA 1
ATOM 666 C C . LEU A 1 79 ? 5.524 2.558 -26.412 1.00 82.88 79 LEU A C 1
ATOM 668 O O . LEU A 1 79 ? 6.220 2.797 -27.401 1.00 82.88 79 LEU A O 1
ATOM 672 N N . VAL A 1 80 ? 5.169 1.320 -26.053 1.00 80.38 80 VAL A N 1
ATOM 673 C CA . VAL A 1 80 ? 5.556 0.108 -26.788 1.00 80.38 80 VAL A CA 1
ATOM 674 C C . VAL A 1 80 ? 4.733 -0.075 -28.065 1.00 80.38 80 VAL A C 1
ATOM 676 O O . VAL A 1 80 ? 5.279 -0.530 -29.058 1.00 80.38 80 VAL A O 1
ATOM 679 N N . SER A 1 81 ? 3.440 0.265 -28.056 1.00 80.12 81 SER A N 1
ATOM 680 C CA . SER A 1 81 ? 2.515 0.014 -29.178 1.00 80.12 81 SER A CA 1
ATOM 681 C C . SER A 1 81 ? 2.518 1.084 -30.273 1.00 80.12 81 SER A C 1
ATOM 683 O O . SER A 1 81 ? 2.128 0.799 -31.403 1.00 80.12 81 SER A O 1
ATOM 685 N N . LYS A 1 82 ? 2.926 2.321 -29.960 1.00 67.81 82 LYS A N 1
ATOM 686 C CA . LYS A 1 82 ? 3.038 3.424 -30.935 1.00 67.81 82 LYS A CA 1
ATOM 687 C C . LYS A 1 82 ? 4.362 3.414 -31.717 1.00 67.81 82 LYS A C 1
ATOM 689 O O . LYS A 1 82 ? 4.587 4.326 -32.513 1.00 67.81 82 LYS A O 1
ATOM 694 N N . ASN A 1 83 ? 5.208 2.404 -31.503 1.00 51.94 83 ASN A N 1
ATOM 695 C CA . ASN A 1 83 ? 6.462 2.140 -32.219 1.00 51.94 83 ASN A CA 1
ATOM 696 C C . ASN A 1 83 ? 6.463 0.721 -32.801 1.00 51.94 83 ASN A C 1
ATOM 698 O O . ASN A 1 83 ? 7.284 0.484 -33.714 1.00 51.94 83 ASN A O 1
#

pLDDT: mean 88.43, std 9.23, range [51.94, 95.31]

Radius of gyration: 18.74 Å; Cα contacts (8 Å, |Δi|>4): 27; chains: 1; bounding box: 36×16×56 Å

InterPro domains:
  IPR024610 Inhibitor of growth protein, N-terminal histone-binding [PF12998] (1-83)
  IPR024610 Inhibitor of growth protein, N-terminal histone-binding [SM01408] (1-82)
  IPR028651 ING family [PTHR10333] (2-82)

Organism: Cervus elaphus hippelaphus (NCBI:txid46360)

Foldseek 3Di:
DPCLVVVLVVLVVVLVVLVVVLVVLVVVLVVLVVVLVVCVVVDDPVVNVVSVVVSVVSVVVSVVSVVVSVVSVVVSVCSVVVD

Mean predicted aligned error: 5.86 Å

Sequence (83 aa):
IEQLPMDLRDRFTEMREMDLQVQNAMDQLEQRVSEFFMNAKKNKPEWREEQMASIKKDYYKALEDADEKVQLANQIYDLVSKN

Solvent-accessible surface area (backbone atoms only — not comparable to full-atom values): 4633 Å² total; per-residue (Å²): 134,85,58,61,70,56,56,51,52,54,52,53,49,53,50,53,52,47,52,51,51,40,50,53,45,50,54,50,48,52,51,51,53,51,51,45,65,72,41,48,86,82,48,56,70,68,58,47,53,53,51,52,53,51,52,51,53,52,50,53,50,42,52,50,53,48,50,53,49,51,52,50,52,51,50,53,50,49,63,61,70,79,106

Secondary structure (DSSP, 8-state):
--SHHHHHHHHHHHHHHHHHHHHHHHHHHHHHHHHHHHHHTTS-HHHHHHHHHHHHHHHHHHHHHHHHHHHHHHHHHHHHHT-

Nearest PDB structures (foldseek):
  8qbv-assembly1_A  TM=8.742E-01  e=5.855E-01  Nostoc punctiforme
  8qbw-assembly1_A  TM=8.796E-01  e=1.039E+00  Nostoc punctiforme
  7o40-assembly1_F  TM=8.658E-01  e=1.430E+00  Synechocystis sp. PCC 6803 substr. Kazusa
  6zvs-assembly1_A  TM=8.692E-01  e=2.381E+00  Nostoc punctiforme
  6zvr-assembly1_D  TM=5.569E-01  e=2.234E+00  Nostoc punctiforme